Protein AF-A0A7X5QHV7-F1 (afdb_monomer_lite)

pLDDT: mean 83.48, std 18.08, range [38.22, 98.5]

Organism: NCBI:txid471575

Sequence (117 aa):
TVEGQQEHKTTGNYLAQIDGDNALQVKGDVAQKIQGVFSVDANGDLTVQSGSKISLRVGGNFIVIHAGGVDIKGPAINLNSGGSPGDLLQPANPAILQAAASAGSLFVAHCPMKDDQ

Radius of gyration: 19.64 Å; chains: 1; bounding box: 48×40×46 Å

Foldseek 3Di:
DPPDDDDDDDPDDDDDDDPDDDDDDDPDDDDDDDPDDDADDDPDDDDDDDPAKDWDDDPQWIWIQGPVGIDGDDPDDDDPHDDDDDDGDDDPDVVVVVVCVVVVHPSPVDDPPDPDD

Structure (mmCIF, N/CA/C/O backbone):
data_AF-A0A7X5QHV7-F1
#
_entry.id   AF-A0A7X5QHV7-F1
#
loop_
_atom_site.group_PDB
_atom_site.id
_atom_site.type_symbol
_atom_site.label_atom_id
_atom_site.label_alt_id
_atom_site.label_comp_id
_atom_site.label_asym_id
_atom_site.label_entity_id
_atom_site.label_seq_id
_atom_site.pdbx_PDB_ins_code
_atom_site.Cartn_x
_atom_site.Cartn_y
_atom_site.Cartn_z
_atom_site.occupancy
_atom_site.B_iso_or_equiv
_atom_site.auth_seq_id
_atom_site.auth_comp_id
_atom_site.auth_asym_id
_atom_site.auth_atom_id
_atom_site.pdbx_PDB_model_num
ATOM 1 N N . THR A 1 1 ? -19.275 1.251 22.299 1.00 80.94 1 THR A N 1
ATOM 2 C CA . THR A 1 1 ? -19.393 2.043 21.061 1.00 80.94 1 THR A CA 1
ATOM 3 C C . THR A 1 1 ? -18.906 3.441 21.337 1.00 80.94 1 THR A C 1
ATOM 5 O O . THR A 1 1 ? -19.272 3.984 22.370 1.00 80.94 1 THR A O 1
ATOM 8 N N . VAL A 1 2 ? -18.061 3.994 20.470 1.00 88.19 2 VAL A N 1
ATOM 9 C CA . VAL A 1 2 ? -17.763 5.431 20.466 1.00 88.19 2 VAL A CA 1
ATOM 10 C C . VAL A 1 2 ? -18.633 6.034 19.369 1.00 88.19 2 VAL A C 1
ATOM 12 O O . VAL A 1 2 ? -18.501 5.648 18.214 1.00 88.19 2 VAL A O 1
ATOM 15 N N . GLU A 1 3 ? -19.573 6.900 19.732 1.00 94.81 3 GLU A N 1
ATOM 16 C CA . GLU A 1 3 ? -20.540 7.485 18.785 1.00 94.81 3 GLU A CA 1
ATOM 17 C C . GLU A 1 3 ? -20.016 8.760 18.102 1.00 94.81 3 GLU A C 1
ATOM 19 O O . GLU A 1 3 ? -20.618 9.252 17.153 1.00 94.81 3 GLU A O 1
ATOM 24 N N . GLY A 1 4 ? -18.888 9.289 18.582 1.00 94.12 4 GLY A N 1
ATOM 25 C CA . GLY A 1 4 ? -18.240 10.493 18.070 1.00 94.12 4 GLY A CA 1
ATOM 26 C C . GLY A 1 4 ? -16.798 10.253 17.627 1.00 94.12 4 GLY A C 1
ATOM 27 O O . GLY A 1 4 ? -16.409 9.151 17.244 1.00 94.12 4 GLY A O 1
ATOM 28 N N . GLN A 1 5 ? -15.989 11.307 17.686 1.00 95.62 5 GLN A N 1
ATOM 29 C CA . GLN A 1 5 ? -14.587 11.261 17.288 1.00 95.62 5 GLN A CA 1
ATOM 30 C C . GLN A 1 5 ? -13.719 10.609 18.371 1.00 95.62 5 GLN A C 1
ATOM 32 O O . GLN A 1 5 ? -13.816 10.950 19.550 1.00 95.62 5 GLN A O 1
ATOM 37 N N . GLN A 1 6 ? -12.828 9.709 17.956 1.00 96.25 6 GLN A N 1
ATOM 38 C CA . GLN A 1 6 ? -11.772 9.166 18.803 1.00 96.25 6 GLN A CA 1
ATOM 39 C C . GLN A 1 6 ? -10.419 9.674 18.312 1.00 96.25 6 GLN A C 1
ATOM 41 O O . GLN A 1 6 ? -10.024 9.415 17.177 1.00 96.25 6 GLN A O 1
ATOM 46 N N . GLU A 1 7 ? -9.689 10.347 19.194 1.00 96.12 7 GLU A N 1
ATOM 47 C CA . GLU A 1 7 ? -8.286 10.687 18.981 1.00 96.12 7 GLU A CA 1
ATOM 48 C C . GLU A 1 7 ? -7.415 9.841 19.907 1.00 96.12 7 GLU A C 1
ATOM 50 O O . GLU A 1 7 ? -7.736 9.640 21.080 1.00 96.12 7 GLU A O 1
ATOM 55 N N . HIS A 1 8 ? -6.305 9.326 19.382 1.00 95.75 8 HIS A N 1
ATOM 56 C CA . HIS A 1 8 ? -5.350 8.542 20.154 1.00 95.75 8 HIS A CA 1
ATOM 57 C C . HIS A 1 8 ? -3.931 9.033 19.882 1.00 95.75 8 HIS A C 1
ATOM 59 O O . HIS A 1 8 ? -3.529 9.190 18.729 1.00 95.75 8 HIS A O 1
ATOM 65 N N . LYS A 1 9 ?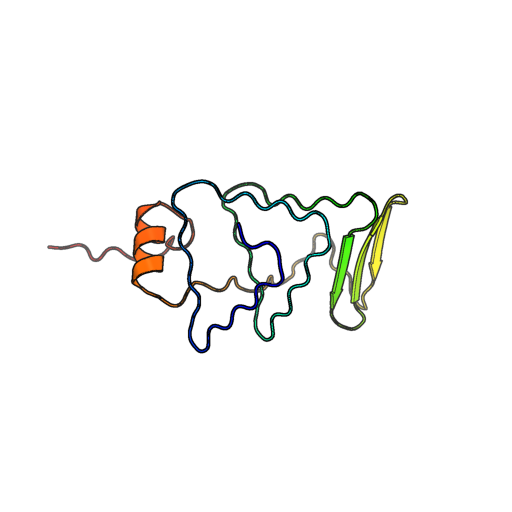 -3.162 9.259 20.950 1.00 94.94 9 LYS A N 1
ATOM 66 C CA . LYS A 1 9 ? -1.763 9.680 20.877 1.00 94.94 9 LYS A CA 1
ATOM 67 C C . LYS A 1 9 ? -0.911 8.778 21.756 1.00 94.94 9 LYS A C 1
ATOM 69 O O . LYS A 1 9 ? -1.105 8.723 22.966 1.00 94.94 9 LYS A O 1
ATOM 74 N N . THR A 1 10 ? 0.094 8.164 21.150 1.00 95.25 10 THR A N 1
ATOM 75 C CA . THR A 1 10 ? 1.169 7.464 21.854 1.00 95.25 10 THR A CA 1
ATOM 76 C C . THR A 1 10 ? 2.435 8.309 21.737 1.00 95.25 10 THR A C 1
ATOM 78 O O . THR A 1 10 ? 2.827 8.686 20.637 1.00 95.25 10 THR A O 1
ATOM 81 N N . THR A 1 11 ? 3.050 8.677 22.862 1.00 94.38 11 THR A N 1
ATOM 82 C CA . THR A 1 11 ? 4.315 9.441 22.873 1.00 94.38 11 THR A CA 1
ATOM 83 C C . THR A 1 11 ? 5.547 8.543 22.818 1.00 94.38 11 THR A C 1
ATOM 85 O O . THR A 1 11 ? 6.603 8.993 22.386 1.00 94.38 11 THR A O 1
ATOM 88 N N . GLY A 1 12 ? 5.410 7.294 23.267 1.00 90.06 12 GLY A N 1
ATOM 89 C CA . GLY A 1 12 ? 6.426 6.254 23.152 1.00 90.06 12 GLY A CA 1
ATOM 90 C C . GLY A 1 12 ? 6.152 5.302 21.989 1.00 90.06 12 GLY A C 1
ATOM 91 O O . GLY A 1 12 ? 5.456 5.635 21.031 1.00 90.06 12 GLY A O 1
ATOM 92 N N . ASN A 1 13 ? 6.684 4.089 22.102 1.00 86.88 13 ASN A N 1
ATOM 93 C CA . ASN A 1 13 ? 6.512 3.058 21.087 1.00 86.88 13 ASN A CA 1
ATOM 94 C C . ASN A 1 13 ? 5.106 2.445 21.156 1.00 86.88 13 ASN A C 1
ATOM 96 O O . ASN A 1 13 ? 4.600 2.167 22.243 1.00 86.88 13 ASN A O 1
ATOM 10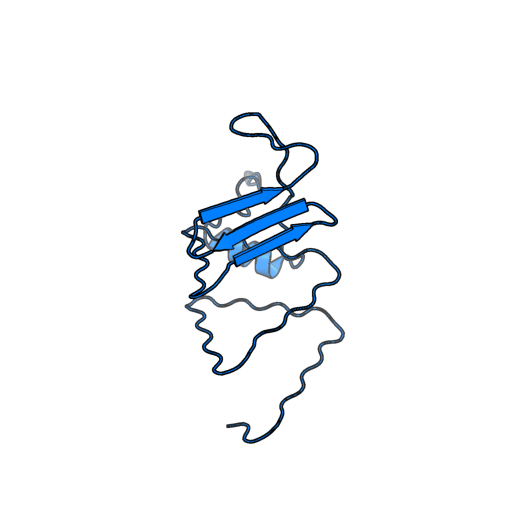0 N N . TYR A 1 14 ? 4.515 2.172 19.994 1.00 87.94 14 TYR A N 1
ATOM 101 C CA . TYR A 1 14 ? 3.313 1.350 19.864 1.00 87.94 14 TYR A CA 1
ATOM 102 C C . TYR A 1 14 ? 3.702 0.019 19.219 1.00 87.94 14 TYR A C 1
ATOM 104 O O . TYR A 1 14 ? 4.175 0.002 18.084 1.00 87.94 14 TYR A O 1
ATOM 112 N N . LEU A 1 15 ? 3.543 -1.084 19.954 1.00 85.19 15 LEU A N 1
ATOM 113 C CA . LEU A 1 15 ? 3.775 -2.437 19.453 1.00 85.19 15 LEU A CA 1
ATOM 114 C C . LEU A 1 15 ? 2.518 -3.269 19.704 1.00 85.19 15 LEU A C 1
ATOM 116 O O . LEU A 1 15 ? 1.982 -3.251 20.811 1.00 85.19 15 LEU A O 1
ATOM 120 N N . ALA A 1 16 ? 2.067 -3.991 18.682 1.00 87.00 16 ALA A N 1
ATOM 121 C CA . ALA A 1 16 ? 0.906 -4.864 18.754 1.00 87.00 16 ALA A CA 1
ATOM 122 C C . ALA A 1 16 ? 1.293 -6.265 18.270 1.00 87.00 16 ALA A C 1
ATOM 124 O O . ALA A 1 16 ? 1.848 -6.409 17.183 1.00 87.00 16 ALA A O 1
ATOM 125 N N . GLN A 1 17 ? 0.988 -7.277 19.082 1.00 86.81 17 GLN A N 1
ATOM 126 C CA . GLN A 1 17 ? 1.061 -8.689 18.717 1.00 86.81 17 GLN A CA 1
ATOM 127 C C . GLN A 1 17 ? -0.359 -9.249 18.733 1.00 86.81 17 GLN A C 1
ATOM 129 O O . GLN A 1 17 ? -1.119 -8.991 19.667 1.00 86.81 17 GLN A O 1
ATOM 134 N N . ILE A 1 18 ? -0.718 -9.972 17.678 1.00 88.75 18 ILE A N 1
ATOM 135 C CA . ILE A 1 18 ? -2.036 -10.569 17.498 1.00 88.75 18 ILE A CA 1
ATOM 136 C C . ILE A 1 18 ? -1.773 -12.023 17.117 1.00 88.75 18 ILE A C 1
ATOM 138 O O . ILE A 1 18 ? -1.252 -12.279 16.039 1.00 88.75 18 ILE A O 1
ATOM 142 N N . ASP A 1 19 ? -2.081 -12.955 18.019 1.00 89.81 19 ASP A N 1
ATOM 143 C CA . ASP A 1 19 ? -1.817 -14.386 17.794 1.00 89.81 19 ASP A CA 1
ATOM 144 C C . ASP A 1 19 ? -2.850 -15.038 16.851 1.00 89.81 19 ASP A C 1
ATOM 146 O O . ASP A 1 19 ? -2.640 -16.145 16.365 1.00 89.81 19 ASP A O 1
ATOM 150 N N . GLY A 1 20 ? -3.974 -14.355 16.609 1.00 94.19 20 GLY A N 1
ATOM 151 C CA . GLY A 1 20 ? -5.009 -14.751 15.653 1.00 94.19 20 GLY A CA 1
ATOM 152 C C . GLY A 1 20 ? -5.110 -13.791 14.466 1.00 94.19 20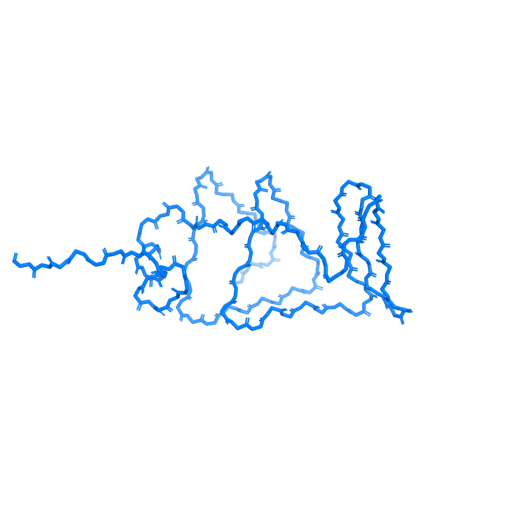 GLY A C 1
ATOM 153 O O . GLY A 1 20 ? -4.137 -13.156 14.067 1.00 94.19 20 GLY A O 1
ATOM 154 N N . ASP A 1 21 ? -6.320 -13.648 13.927 1.00 96.31 21 ASP A N 1
ATOM 155 C CA . ASP A 1 21 ? -6.566 -12.823 12.744 1.00 96.31 21 ASP A CA 1
ATOM 156 C C . ASP A 1 21 ? -6.779 -11.340 13.084 1.00 96.31 21 ASP A C 1
ATOM 158 O O . ASP A 1 21 ? -7.386 -10.983 14.098 1.00 96.31 21 ASP A O 1
ATOM 162 N N . ASN A 1 22 ? -6.352 -10.463 12.174 1.00 96.19 22 ASN A N 1
ATOM 163 C CA . ASN A 1 22 ? -6.671 -9.038 12.202 1.00 96.19 22 ASN A CA 1
ATOM 164 C C . ASN A 1 22 ? -7.456 -8.649 10.943 1.00 96.19 22 ASN A C 1
ATOM 166 O O . ASN A 1 22 ? -6.920 -8.691 9.836 1.00 96.19 22 ASN A O 1
ATOM 170 N N . ALA A 1 23 ? -8.711 -8.235 11.113 1.00 96.62 23 ALA A N 1
ATOM 171 C CA . ALA A 1 23 ? -9.565 -7.759 10.030 1.00 96.62 23 ALA A CA 1
ATOM 172 C C . ALA A 1 23 ? -9.963 -6.298 10.269 1.00 96.62 23 ALA A C 1
ATOM 174 O O . ALA A 1 23 ? -10.518 -5.957 11.314 1.00 96.62 23 ALA A O 1
ATOM 175 N N . LEU A 1 24 ? -9.721 -5.437 9.276 1.00 96.25 24 LEU A N 1
ATOM 176 C CA . LEU A 1 24 ? -10.065 -4.017 9.326 1.00 96.25 24 LEU A CA 1
ATOM 177 C C . LEU A 1 24 ? -11.011 -3.657 8.179 1.00 96.25 24 LEU A C 1
ATOM 179 O O . LEU A 1 24 ? -10.655 -3.767 7.009 1.00 96.25 24 LEU A O 1
ATOM 183 N N . GLN A 1 25 ? -12.200 -3.163 8.524 1.00 96.50 25 GLN A N 1
ATOM 184 C CA . GLN A 1 25 ? -13.136 -2.571 7.574 1.00 96.50 25 GLN A CA 1
ATOM 185 C C . GLN A 1 25 ? -13.357 -1.099 7.917 1.00 96.50 25 GLN A C 1
ATOM 187 O O . GLN A 1 25 ? -13.810 -0.766 9.011 1.00 96.50 25 GLN A O 1
ATOM 192 N N . VAL A 1 26 ? -13.082 -0.219 6.957 1.00 97.62 26 VAL A N 1
ATOM 193 C CA . VAL A 1 26 ? -13.308 1.225 7.078 1.00 97.62 26 VAL A CA 1
ATOM 194 C C . VAL A 1 26 ? -14.254 1.651 5.960 1.00 97.62 26 VAL A C 1
ATOM 196 O O . VAL A 1 26 ? -14.030 1.325 4.800 1.00 97.62 26 VAL A O 1
ATOM 199 N N . LYS A 1 27 ? -15.351 2.334 6.312 1.00 97.44 27 LYS A N 1
ATOM 200 C CA . LYS A 1 27 ? -16.345 2.816 5.332 1.00 97.44 27 LYS A CA 1
ATOM 201 C C . LYS A 1 27 ? -15.909 4.096 4.611 1.00 97.44 27 LYS A C 1
ATOM 203 O O . LYS A 1 27 ? -16.432 4.386 3.543 1.00 97.44 27 LYS A O 1
ATOM 208 N N . GLY A 1 28 ? -15.022 4.868 5.236 1.00 97.00 28 GLY A N 1
ATOM 209 C CA . GLY A 1 28 ? -14.391 6.051 4.656 1.00 97.00 28 GLY A CA 1
ATOM 210 C C . GLY A 1 28 ? -12.942 5.775 4.265 1.00 97.00 28 GLY A C 1
ATOM 211 O O . GLY A 1 28 ? -12.583 4.646 3.935 1.00 97.00 28 GLY A O 1
ATOM 212 N N . ASP A 1 29 ? -12.107 6.803 4.361 1.00 97.62 29 ASP A N 1
ATOM 213 C CA . ASP A 1 29 ? -10.709 6.732 3.943 1.00 97.62 29 ASP A CA 1
ATOM 214 C C . ASP A 1 29 ? -9.765 6.302 5.073 1.00 97.62 29 ASP A C 1
ATOM 216 O O . ASP A 1 29 ? -9.991 6.579 6.254 1.00 97.62 29 ASP A O 1
ATOM 220 N N . VAL A 1 30 ? -8.649 5.681 4.689 1.00 97.69 30 VAL A N 1
ATOM 221 C CA . VAL A 1 30 ? -7.494 5.438 5.560 1.00 97.69 30 VAL A CA 1
ATOM 222 C C . VAL A 1 30 ? -6.311 6.236 5.024 1.00 97.69 30 VAL A C 1
ATOM 224 O O . VAL A 1 30 ? -5.909 6.067 3.876 1.00 97.69 30 VAL A O 1
ATOM 227 N N . ALA A 1 31 ? -5.728 7.088 5.868 1.00 97.00 31 ALA A N 1
ATOM 228 C CA . ALA A 1 31 ? -4.513 7.831 5.558 1.00 97.00 31 ALA A CA 1
ATOM 229 C C . ALA A 1 31 ? -3.438 7.533 6.608 1.00 97.00 31 ALA A C 1
ATOM 231 O O . ALA A 1 31 ? -3.647 7.748 7.801 1.00 97.00 31 ALA A O 1
ATOM 232 N N . GLN A 1 32 ? -2.272 7.058 6.164 1.00 96.38 32 GLN A N 1
ATOM 233 C CA . GLN A 1 32 ? -1.133 6.758 7.031 1.00 96.38 32 GLN A CA 1
ATOM 234 C C . GLN A 1 32 ? 0.066 7.613 6.622 1.00 96.38 32 GLN A C 1
ATOM 236 O O . GLN A 1 32 ? 0.497 7.592 5.471 1.00 96.38 32 GLN A O 1
ATOM 241 N N . LYS A 1 33 ? 0.619 8.369 7.575 1.00 94.88 33 LYS A N 1
ATOM 242 C CA . LYS A 1 33 ? 1.847 9.149 7.389 1.00 94.88 33 LYS A CA 1
ATOM 243 C C . LYS A 1 33 ? 2.946 8.566 8.266 1.00 94.88 33 LYS A C 1
ATOM 245 O O . LYS A 1 33 ? 2.867 8.642 9.488 1.00 94.88 33 LYS A O 1
ATOM 250 N N . ILE A 1 34 ? 3.983 8.033 7.631 1.00 94.38 34 ILE A N 1
ATOM 251 C CA . ILE A 1 34 ? 5.149 7.450 8.292 1.00 94.38 34 ILE A CA 1
ATOM 252 C C . ILE A 1 34 ? 6.355 8.332 7.965 1.00 94.38 34 ILE A C 1
ATOM 254 O O . ILE A 1 34 ? 6.631 8.594 6.799 1.00 94.38 34 ILE A O 1
ATOM 258 N N . GLN A 1 35 ? 7.036 8.844 8.995 1.00 92.00 35 GLN A N 1
ATOM 259 C CA . GLN A 1 35 ? 8.256 9.649 8.813 1.00 92.00 35 GLN A CA 1
ATOM 260 C C . GLN A 1 35 ? 9.501 8.779 8.598 1.00 92.00 35 GLN A C 1
ATOM 262 O O . GLN A 1 35 ? 10.440 9.213 7.939 1.00 92.00 35 GLN A O 1
ATOM 267 N N . GLY A 1 36 ? 9.511 7.581 9.188 1.00 88.62 36 GLY A N 1
ATOM 268 C CA . GLY A 1 36 ? 10.559 6.582 9.003 1.00 88.62 36 GLY A CA 1
ATOM 269 C C . GLY A 1 36 ? 10.244 5.629 7.851 1.00 88.62 36 GLY A C 1
ATOM 270 O O . GLY A 1 36 ? 9.690 6.022 6.828 1.00 88.62 36 GLY A O 1
ATOM 271 N N . VAL A 1 37 ? 10.574 4.356 8.042 1.00 88.31 37 VAL A N 1
ATOM 272 C CA . VAL A 1 37 ? 10.345 3.294 7.055 1.00 88.31 37 VAL A CA 1
ATOM 273 C C . VAL A 1 37 ? 8.978 2.644 7.276 1.00 88.31 37 VAL A C 1
ATOM 275 O O . VAL A 1 37 ? 8.553 2.445 8.413 1.00 88.31 37 VAL A O 1
ATOM 278 N N . PHE A 1 38 ? 8.308 2.292 6.179 1.00 91.44 38 PHE A N 1
ATOM 279 C CA . PHE A 1 38 ? 7.136 1.421 6.176 1.00 91.44 38 PHE A CA 1
ATOM 280 C C . PHE A 1 38 ? 7.539 0.059 5.596 1.00 91.44 38 PHE A C 1
ATOM 282 O O . PHE A 1 38 ? 7.904 -0.019 4.424 1.00 91.44 38 PHE A O 1
ATOM 289 N N . SER A 1 39 ? 7.499 -0.991 6.418 1.00 90.31 39 SER A N 1
ATOM 290 C CA . SER A 1 39 ? 7.830 -2.367 6.026 1.00 90.31 39 SER A CA 1
ATOM 291 C C . SER A 1 39 ? 6.626 -3.268 6.283 1.00 90.31 39 SER A C 1
ATOM 293 O O . SER A 1 39 ? 5.989 -3.164 7.330 1.00 90.31 39 SER A O 1
ATOM 295 N N . VAL A 1 40 ? 6.326 -4.146 5.328 1.00 91.69 40 VAL A N 1
ATOM 296 C CA . VAL A 1 40 ? 5.293 -5.180 5.436 1.00 91.69 40 VAL A CA 1
ATOM 297 C C . VAL A 1 40 ? 5.957 -6.495 5.072 1.00 91.69 40 VAL A C 1
ATOM 299 O O . VAL A 1 40 ? 6.542 -6.602 3.997 1.00 91.69 40 VAL A O 1
ATOM 302 N N . ASP A 1 41 ? 5.871 -7.462 5.973 1.00 90.62 41 ASP A N 1
ATOM 303 C CA . ASP A 1 41 ? 6.369 -8.815 5.767 1.00 90.62 41 ASP A CA 1
ATOM 304 C C . ASP A 1 41 ? 5.210 -9.784 5.994 1.00 90.62 41 ASP A C 1
ATOM 306 O O . ASP A 1 41 ? 4.518 -9.725 7.015 1.00 90.62 41 ASP A O 1
ATOM 310 N N . ALA A 1 42 ? 4.966 -10.625 4.999 1.00 91.62 42 ALA A N 1
ATOM 311 C CA . ALA A 1 42 ? 3.923 -11.627 5.000 1.00 91.62 42 ALA A CA 1
ATOM 312 C C . ALA A 1 42 ? 4.558 -12.953 4.588 1.00 91.62 42 ALA A C 1
ATOM 314 O O . ALA A 1 42 ? 5.169 -13.052 3.529 1.00 91.62 42 ALA A O 1
ATOM 315 N N . ASN A 1 43 ? 4.382 -13.984 5.417 1.00 92.12 43 ASN A N 1
ATOM 316 C CA . ASN A 1 43 ? 4.869 -15.326 5.091 1.00 92.12 43 ASN A CA 1
ATOM 317 C C . ASN A 1 43 ? 4.084 -15.965 3.927 1.00 92.12 43 ASN A C 1
ATOM 319 O O . ASN A 1 43 ? 4.602 -16.825 3.224 1.00 92.12 43 ASN A O 1
ATOM 323 N N . GLY A 1 44 ? 2.817 -15.571 3.763 1.00 92.88 44 GLY A N 1
ATOM 324 C CA . GLY A 1 44 ? 1.980 -15.936 2.621 1.00 92.88 44 GLY A CA 1
ATOM 325 C C . GLY A 1 44 ? 1.910 -14.815 1.585 1.00 92.88 44 GLY A C 1
ATOM 326 O O . GLY A 1 44 ? 2.832 -14.019 1.434 1.00 92.88 44 GLY A O 1
ATOM 327 N N . ASP A 1 45 ? 0.779 -14.721 0.892 1.00 96.25 45 ASP A N 1
ATOM 328 C CA . ASP A 1 45 ? 0.590 -13.721 -0.157 1.00 96.25 45 ASP A CA 1
ATOM 329 C C . ASP A 1 45 ? 0.340 -12.312 0.401 1.00 96.25 45 ASP A C 1
ATOM 331 O O . ASP A 1 45 ? -0.453 -12.111 1.324 1.00 96.25 45 ASP A O 1
ATOM 335 N N . LEU A 1 46 ? 0.931 -11.306 -0.250 1.00 95.56 46 LEU A N 1
ATOM 336 C CA . LEU A 1 46 ? 0.546 -9.904 -0.097 1.00 95.56 46 LEU A CA 1
ATOM 337 C C . LEU A 1 46 ? -0.306 -9.475 -1.297 1.00 95.56 46 LEU A C 1
ATOM 339 O O . LEU A 1 46 ? 0.215 -9.179 -2.371 1.00 95.56 46 LEU A O 1
ATOM 343 N N . THR A 1 47 ? -1.624 -9.405 -1.109 1.00 96.88 47 THR A N 1
ATOM 344 C CA . THR A 1 47 ? -2.560 -8.950 -2.149 1.00 96.88 47 THR A CA 1
ATOM 345 C C . THR A 1 47 ? -3.021 -7.520 -1.880 1.00 96.88 47 THR A C 1
ATOM 347 O O . THR A 1 47 ? -3.616 -7.235 -0.844 1.00 96.88 47 THR A O 1
ATOM 350 N N . VAL A 1 48 ? -2.795 -6.621 -2.843 1.00 97.12 48 VAL A N 1
ATOM 351 C CA . VAL 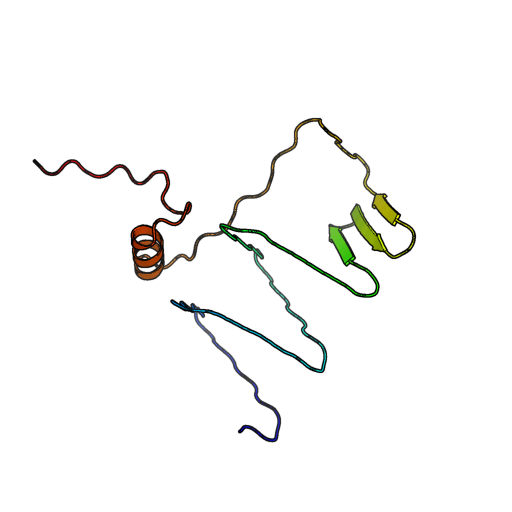A 1 48 ? -3.299 -5.238 -2.818 1.00 97.12 48 VAL A CA 1
ATOM 352 C C . VAL A 1 48 ? -4.237 -5.040 -4.000 1.00 97.12 48 VAL A C 1
ATOM 354 O O . VAL A 1 48 ? -3.813 -5.087 -5.152 1.00 97.12 48 VAL A O 1
ATOM 357 N N . GLN A 1 49 ? -5.515 -4.797 -3.715 1.00 96.62 49 GLN A N 1
ATOM 358 C CA . GLN A 1 49 ? -6.542 -4.602 -4.732 1.00 96.62 49 GLN A CA 1
ATOM 359 C C . GLN A 1 49 ? -7.123 -3.192 -4.651 1.00 96.62 49 GLN A C 1
ATOM 361 O O . GLN A 1 49 ? -7.449 -2.691 -3.578 1.00 96.62 49 GLN A O 1
ATOM 366 N N . SER A 1 50 ? -7.306 -2.573 -5.814 1.00 97.31 50 SER A N 1
ATOM 367 C CA . SER A 1 50 ? -8.030 -1.315 -5.970 1.00 97.31 50 SER A CA 1
ATOM 368 C C . SER A 1 50 ? -9.047 -1.465 -7.091 1.00 97.31 50 SER A C 1
ATOM 370 O O . SER A 1 50 ? -8.741 -2.044 -8.131 1.00 97.31 50 SER A O 1
ATOM 372 N N . GLY A 1 51 ? -10.250 -0.925 -6.894 1.00 96.94 51 GLY A N 1
ATOM 373 C CA . GLY A 1 51 ? -11.277 -0.890 -7.937 1.00 96.94 51 GLY A CA 1
ATOM 374 C C . GLY A 1 51 ? -11.005 0.144 -9.036 1.00 96.94 51 GLY A C 1
ATOM 375 O O . GLY A 1 51 ? -11.714 0.157 -10.036 1.00 96.94 51 GLY A O 1
ATOM 376 N N . SER A 1 52 ? -10.014 1.027 -8.858 1.00 97.56 52 SER A N 1
ATOM 377 C CA . SER A 1 52 ? -9.726 2.113 -9.802 1.00 97.56 52 SER A CA 1
ATOM 378 C C . SER A 1 52 ? -8.265 2.146 -10.247 1.00 97.56 52 SER A C 1
ATOM 380 O O . SER A 1 52 ? -7.973 2.037 -11.438 1.00 97.56 52 SER A O 1
ATOM 382 N N . LYS A 1 53 ? -7.344 2.334 -9.299 1.00 98.00 53 LYS A N 1
ATOM 383 C CA . LYS A 1 53 ? -5.924 2.563 -9.567 1.00 98.00 53 LYS A CA 1
ATOM 384 C C . LYS A 1 53 ? -5.058 2.219 -8.360 1.00 98.00 53 LYS A C 1
ATOM 386 O O . LYS A 1 53 ? -5.444 2.504 -7.226 1.00 98.00 53 LYS A O 1
ATOM 391 N N . ILE A 1 54 ? -3.863 1.694 -8.614 1.00 98.50 54 ILE A N 1
ATOM 392 C CA . ILE A 1 54 ? -2.762 1.588 -7.644 1.00 98.50 54 ILE A CA 1
ATOM 393 C C . ILE A 1 54 ? -1.631 2.484 -8.146 1.00 98.50 54 ILE A C 1
ATOM 395 O O . ILE A 1 54 ? -1.316 2.466 -9.331 1.00 98.50 54 ILE A O 1
ATOM 399 N N . SER A 1 55 ? -1.040 3.298 -7.272 1.00 98.00 55 SER A N 1
ATOM 400 C CA . SER A 1 55 ? 0.036 4.226 -7.632 1.00 98.00 55 SER A CA 1
ATOM 401 C C . SER A 1 55 ? 1.163 4.142 -6.614 1.00 98.00 55 SER A C 1
A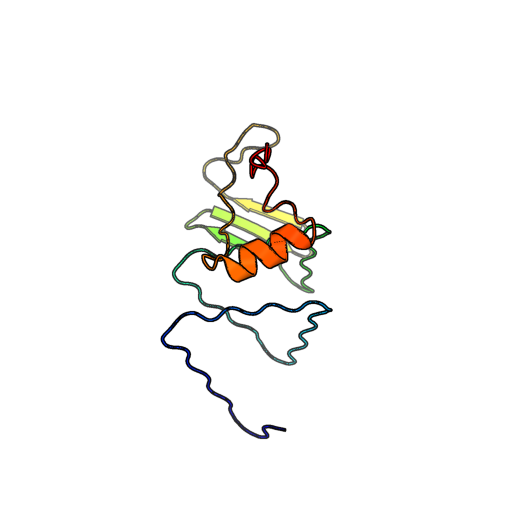TOM 403 O O . SER A 1 55 ? 0.950 4.413 -5.435 1.00 98.00 55 SER A O 1
ATOM 405 N N . LEU A 1 56 ? 2.369 3.845 -7.085 1.00 97.75 56 LEU A N 1
ATOM 406 C CA . LEU A 1 56 ? 3.601 3.810 -6.303 1.00 97.75 56 LEU A CA 1
ATOM 407 C C . LEU A 1 56 ? 4.531 4.895 -6.843 1.00 97.75 56 LEU A C 1
ATOM 409 O O . LEU A 1 56 ? 4.763 4.951 -8.049 1.00 97.75 56 LEU A O 1
ATOM 413 N N . ARG A 1 57 ? 5.045 5.782 -5.987 1.00 97.00 57 ARG A N 1
ATOM 414 C CA . ARG A 1 57 ? 5.843 6.938 -6.424 1.00 97.00 57 ARG A CA 1
ATOM 415 C C . ARG A 1 57 ? 7.043 7.176 -5.518 1.00 97.00 57 ARG A C 1
ATOM 417 O O . ARG A 1 57 ? 6.898 7.222 -4.303 1.00 97.00 57 ARG A O 1
ATOM 424 N N . VAL A 1 58 ? 8.199 7.434 -6.130 1.00 96.06 58 VAL A N 1
ATOM 425 C CA . VAL A 1 58 ? 9.440 7.834 -5.452 1.00 96.06 58 VAL A CA 1
ATOM 426 C C . VAL A 1 58 ? 10.063 8.994 -6.224 1.00 96.06 58 VAL A C 1
ATOM 428 O O . VAL A 1 58 ? 10.593 8.814 -7.321 1.00 96.06 58 VAL A O 1
ATOM 431 N N . GLY A 1 59 ? 9.972 10.209 -5.678 1.00 94.75 59 GLY A N 1
ATOM 432 C CA . GLY A 1 59 ? 10.409 11.422 -6.373 1.00 94.75 59 GLY A CA 1
ATOM 433 C C . GLY A 1 59 ? 9.717 11.588 -7.736 1.00 94.75 59 GLY A C 1
ATOM 434 O O . GLY A 1 59 ? 8.492 11.742 -7.810 1.00 94.75 59 GLY A O 1
ATOM 435 N N . GLY A 1 60 ? 10.512 11.574 -8.812 1.00 94.69 60 GLY A N 1
ATOM 436 C CA . GLY A 1 60 ? 10.044 11.624 -10.205 1.00 94.69 60 GLY A CA 1
ATOM 437 C C . GLY A 1 60 ? 9.701 10.265 -10.834 1.00 94.69 60 GLY A C 1
ATOM 438 O O . GLY A 1 60 ? 9.202 10.242 -11.958 1.00 94.69 60 GLY A O 1
ATOM 439 N N . ASN A 1 61 ? 9.953 9.158 -10.130 1.00 97.94 61 ASN A N 1
ATOM 440 C CA . ASN A 1 61 ? 9.708 7.793 -10.602 1.00 97.94 61 ASN A CA 1
ATOM 441 C C . ASN A 1 61 ? 8.337 7.298 -10.144 1.00 97.94 61 ASN A C 1
ATOM 443 O O . ASN A 1 61 ? 7.914 7.620 -9.027 1.00 97.94 61 ASN A O 1
ATOM 447 N N . PHE A 1 62 ? 7.664 6.490 -10.962 1.00 98.06 62 PHE A N 1
ATOM 448 C CA . PHE A 1 62 ? 6.398 5.880 -10.566 1.00 98.06 62 PHE A CA 1
ATOM 449 C C . PHE A 1 62 ? 6.075 4.573 -11.291 1.00 98.06 62 PHE A C 1
ATOM 451 O O . PHE A 1 62 ? 6.560 4.309 -12.392 1.00 98.06 62 PHE A O 1
ATOM 458 N N . ILE A 1 63 ? 5.177 3.815 -10.664 1.00 98.19 63 ILE A N 1
ATOM 459 C CA . ILE A 1 63 ? 4.422 2.713 -11.256 1.00 98.19 63 ILE A CA 1
ATOM 460 C C . ILE A 1 63 ? 2.942 2.991 -11.002 1.00 98.19 63 ILE A C 1
ATOM 462 O O . ILE A 1 63 ? 2.555 3.284 -9.866 1.00 98.19 63 ILE A O 1
ATOM 466 N N . VAL A 1 64 ? 2.114 2.908 -12.038 1.00 98.38 64 VAL A N 1
ATOM 467 C CA . VAL A 1 64 ? 0.663 3.077 -11.927 1.00 98.38 64 VAL A CA 1
ATOM 468 C C . VAL A 1 64 ? -0.038 1.907 -12.601 1.00 98.38 64 VAL A C 1
ATOM 470 O O . VAL A 1 64 ? 0.175 1.656 -13.779 1.00 98.38 64 VAL A O 1
ATOM 473 N N . ILE A 1 65 ? -0.900 1.216 -11.861 1.00 98.50 65 ILE A N 1
ATOM 474 C CA . ILE A 1 65 ? -1.764 0.145 -12.370 1.00 98.50 65 ILE A CA 1
ATOM 475 C C . ILE A 1 65 ? -3.178 0.706 -12.468 1.00 98.50 65 ILE A C 1
ATOM 477 O O . ILE A 1 65 ? -3.693 1.238 -11.482 1.00 98.50 65 ILE A O 1
ATOM 481 N N . HIS A 1 66 ? -3.805 0.603 -13.635 1.00 97.81 66 HIS A N 1
ATOM 482 C CA . HIS A 1 66 ? -5.147 1.122 -13.904 1.00 97.81 66 HIS A CA 1
ATOM 483 C C . HIS A 1 66 ? -5.871 0.246 -14.937 1.00 97.81 66 HIS A C 1
ATOM 485 O O . HIS A 1 66 ? -5.290 -0.673 -15.507 1.00 97.81 66 HIS A O 1
ATOM 491 N N . ALA A 1 67 ? -7.140 0.549 -15.226 1.00 97.25 67 ALA A N 1
ATOM 492 C CA . ALA A 1 67 ? -7.974 -0.249 -16.137 1.00 97.25 67 ALA A CA 1
ATOM 493 C C . ALA A 1 67 ? -7.416 -0.411 -17.570 1.00 97.25 67 ALA A C 1
ATOM 495 O O . ALA A 1 67 ? -7.847 -1.302 -18.292 1.00 97.25 67 ALA A O 1
ATOM 496 N N . GLY A 1 68 ? -6.485 0.452 -17.990 1.00 97.56 68 GLY A N 1
ATOM 497 C CA . GLY A 1 68 ? -5.864 0.403 -19.317 1.00 97.56 68 GLY A CA 1
ATOM 498 C C . GLY A 1 68 ? -4.533 -0.352 -19.370 1.00 97.56 68 GLY A C 1
ATOM 499 O O . GLY A 1 68 ? -4.032 -0.576 -20.467 1.00 97.56 68 GLY A O 1
ATOM 500 N N . GLY A 1 69 ? -3.952 -0.727 -18.225 1.00 97.62 69 GLY A N 1
ATOM 501 C CA . GLY A 1 69 ? -2.646 -1.381 -18.164 1.00 97.62 69 GLY A CA 1
ATOM 502 C C . GLY A 1 69 ? -1.770 -0.899 -17.007 1.00 97.62 69 GLY A C 1
ATOM 503 O O . GLY A 1 69 ? -2.261 -0.543 -15.932 1.00 97.62 69 GLY A O 1
ATOM 504 N N . VAL A 1 70 ? -0.454 -0.937 -17.237 1.00 98.38 70 VAL A N 1
ATOM 505 C CA . VAL A 1 70 ? 0.577 -0.563 -16.263 1.00 98.38 70 VAL A CA 1
ATOM 506 C C . VAL A 1 70 ? 1.514 0.475 -16.877 1.00 98.38 70 VAL A C 1
ATOM 508 O O . VAL A 1 70 ? 2.221 0.179 -17.839 1.00 98.38 70 VAL A O 1
ATOM 511 N N . ASP A 1 71 ? 1.564 1.661 -16.275 1.00 98.00 71 ASP A N 1
ATOM 512 C CA . ASP A 1 71 ? 2.523 2.709 -16.617 1.00 98.00 71 ASP A CA 1
ATOM 513 C C . ASP A 1 71 ? 3.751 2.614 -15.705 1.00 98.00 71 ASP A C 1
ATOM 515 O O . ASP A 1 71 ? 3.622 2.604 -14.477 1.00 98.00 71 ASP A O 1
ATOM 519 N N . ILE A 1 72 ? 4.952 2.605 -16.287 1.00 97.94 72 ILE A N 1
ATOM 520 C CA . ILE A 1 72 ? 6.224 2.602 -15.549 1.00 97.94 72 ILE A CA 1
ATOM 521 C C . ILE A 1 72 ? 7.084 3.761 -16.054 1.00 97.94 72 ILE A C 1
ATOM 523 O O . ILE A 1 72 ? 7.352 3.865 -17.252 1.00 97.94 72 ILE A O 1
ATOM 527 N N . LYS A 1 73 ? 7.544 4.630 -15.145 1.00 97.19 73 LYS A N 1
ATOM 528 C CA . LYS A 1 73 ? 8.406 5.772 -15.482 1.00 97.19 73 LYS A CA 1
ATOM 529 C C . LYS A 1 73 ? 9.579 5.909 -14.517 1.00 97.19 73 LYS A C 1
ATOM 531 O O . LYS A 1 73 ? 9.389 6.002 -13.306 1.00 97.19 73 LYS A O 1
ATOM 536 N N . GLY A 1 74 ? 10.776 6.044 -15.080 1.00 96.19 74 GLY A N 1
ATOM 537 C CA . GLY A 1 74 ? 12.011 6.405 -14.385 1.00 96.19 74 GLY A CA 1
ATOM 538 C C . GLY A 1 74 ? 13.159 6.610 -15.383 1.00 96.19 74 GLY A C 1
ATOM 539 O O . GLY A 1 74 ? 13.009 6.243 -16.548 1.00 96.19 74 GLY A O 1
ATOM 540 N N . PRO A 1 75 ? 14.294 7.203 -14.968 1.00 94.19 75 PRO A N 1
ATOM 541 C CA . PRO A 1 75 ? 15.459 7.395 -15.834 1.00 94.19 75 PRO A CA 1
ATOM 542 C C . PRO A 1 75 ? 16.121 6.066 -16.231 1.00 94.19 75 PRO A C 1
ATOM 544 O O . PRO A 1 75 ? 16.727 5.983 -17.293 1.00 94.19 75 PRO A O 1
ATOM 547 N N . ALA A 1 76 ? 15.981 5.030 -15.402 1.00 92.06 76 ALA A N 1
ATOM 548 C CA . ALA A 1 76 ? 16.378 3.662 -15.702 1.00 92.06 76 ALA A CA 1
ATOM 549 C C . ALA A 1 76 ? 15.269 2.704 -15.252 1.00 92.06 76 ALA A C 1
ATOM 551 O O . ALA A 1 76 ? 14.721 2.857 -14.158 1.00 92.06 76 ALA A O 1
ATOM 552 N N . ILE A 1 77 ? 14.949 1.722 -16.095 1.00 93.12 77 ILE A N 1
ATOM 553 C CA . ILE A 1 77 ? 14.008 0.640 -15.796 1.00 93.12 77 ILE A CA 1
ATOM 554 C C . ILE A 1 77 ? 14.762 -0.669 -16.025 1.00 93.12 77 ILE A C 1
ATOM 556 O O . ILE A 1 77 ? 15.022 -1.053 -17.163 1.00 93.12 77 ILE A O 1
ATOM 560 N N . ASN A 1 78 ? 15.145 -1.333 -14.936 1.00 90.25 78 ASN A N 1
ATOM 561 C CA . ASN A 1 78 ? 15.833 -2.616 -14.992 1.00 90.25 78 ASN A CA 1
ATOM 562 C C . ASN A 1 78 ? 14.795 -3.743 -14.998 1.00 90.25 78 ASN A C 1
ATOM 564 O O . ASN A 1 78 ? 14.089 -3.938 -14.011 1.00 90.25 78 ASN A O 1
ATOM 568 N N . LEU A 1 79 ? 14.692 -4.472 -16.109 1.00 91.31 79 LEU A N 1
ATOM 569 C CA . LEU A 1 79 ? 13.787 -5.614 -16.265 1.00 91.31 79 LEU A CA 1
ATOM 570 C C . LEU A 1 79 ? 14.618 -6.882 -16.417 1.00 91.31 79 LEU A C 1
ATOM 572 O O . LEU A 1 79 ? 15.4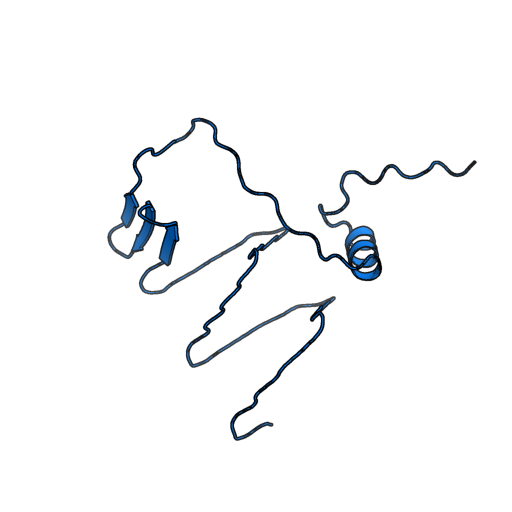72 -6.948 -17.297 1.00 91.31 79 LEU A O 1
ATOM 576 N N . ASN A 1 80 ? 14.377 -7.877 -15.559 1.00 85.50 80 ASN A N 1
ATOM 577 C CA . ASN A 1 80 ? 15.129 -9.140 -15.524 1.00 85.50 80 ASN A CA 1
ATOM 578 C C . ASN A 1 80 ? 16.657 -8.963 -15.384 1.00 85.50 80 ASN A C 1
ATOM 580 O O . ASN A 1 80 ? 17.425 -9.844 -15.759 1.00 85.50 80 ASN A O 1
ATOM 584 N N . SER A 1 81 ? 17.106 -7.821 -14.856 1.00 76.81 81 SER A N 1
ATOM 585 C CA . SER A 1 81 ? 18.518 -7.459 -14.746 1.00 76.81 81 SER A CA 1
ATOM 586 C C . SER A 1 81 ? 18.781 -6.806 -13.393 1.00 76.81 81 SER A C 1
ATOM 588 O O . SER A 1 81 ? 18.589 -5.605 -13.250 1.00 76.81 81 SER A O 1
ATOM 590 N N . GLY A 1 82 ? 19.243 -7.586 -12.413 1.00 77.00 82 GLY A N 1
ATOM 591 C CA . GLY A 1 82 ? 19.752 -7.089 -11.129 1.00 77.00 82 GLY A CA 1
ATOM 592 C C . GLY A 1 82 ? 18.846 -6.111 -10.358 1.00 77.00 82 GLY A C 1
ATOM 593 O O . GLY A 1 82 ? 17.647 -5.993 -10.598 1.00 77.00 82 GLY A O 1
ATOM 594 N N . GLY A 1 83 ? 19.454 -5.420 -9.392 1.00 81.06 83 GLY A N 1
ATOM 595 C CA . GLY A 1 83 ? 18.796 -4.533 -8.429 1.00 81.06 83 GLY A CA 1
ATOM 596 C C . GLY A 1 83 ? 19.188 -4.885 -6.992 1.00 81.06 83 GLY A C 1
ATOM 597 O O . GLY A 1 83 ? 19.675 -5.981 -6.735 1.00 81.06 83 GLY A O 1
ATOM 598 N N . SER A 1 84 ? 18.989 -3.950 -6.061 1.00 84.06 84 SER A N 1
ATOM 599 C CA . SER A 1 84 ? 19.115 -4.204 -4.623 1.00 84.06 84 SER A CA 1
ATOM 600 C C . SER A 1 84 ? 17.786 -3.842 -3.966 1.00 84.06 84 SER A C 1
ATOM 602 O O . SER A 1 84 ? 17.434 -2.658 -3.980 1.00 84.06 84 SER A O 1
ATOM 604 N N . PRO A 1 85 ? 17.016 -4.811 -3.441 1.00 82.75 85 PRO A N 1
ATOM 605 C CA . PRO A 1 85 ? 15.857 -4.487 -2.620 1.00 82.75 85 PRO A CA 1
ATOM 606 C C . PRO A 1 85 ? 16.307 -3.754 -1.346 1.00 82.75 85 PRO A C 1
ATOM 608 O O . PRO A 1 85 ? 17.473 -3.828 -0.956 1.00 82.75 85 PRO A O 1
ATOM 611 N N . GLY A 1 86 ? 15.386 -3.017 -0.727 1.00 82.88 86 GLY A N 1
ATOM 612 C CA . GLY A 1 86 ? 15.607 -2.462 0.608 1.00 82.88 86 GLY A CA 1
ATOM 613 C C . GLY A 1 86 ? 15.409 -3.523 1.690 1.00 82.88 86 GLY A C 1
ATOM 614 O O . GLY A 1 86 ? 14.731 -4.523 1.458 1.00 82.88 86 GLY A O 1
ATOM 615 N N . ASP A 1 87 ? 15.968 -3.277 2.872 1.00 86.06 87 ASP A N 1
ATOM 616 C CA . ASP A 1 87 ? 15.820 -4.165 4.025 1.00 86.06 87 ASP A CA 1
ATOM 617 C C . ASP A 1 87 ? 14.449 -4.007 4.703 1.00 86.06 87 ASP A C 1
ATOM 619 O O . ASP A 1 87 ? 13.867 -2.917 4.755 1.00 86.06 87 ASP A O 1
ATOM 623 N N . LEU A 1 88 ? 13.944 -5.103 5.269 1.00 84.00 88 LEU A N 1
ATOM 624 C CA . LEU A 1 88 ? 12.783 -5.085 6.157 1.00 84.00 88 LEU A CA 1
ATOM 625 C C . LEU A 1 88 ? 13.212 -4.652 7.563 1.00 84.00 88 LEU A C 1
ATOM 627 O O . LEU A 1 88 ? 14.217 -5.132 8.090 1.00 84.00 88 LEU A O 1
ATOM 631 N N . LEU A 1 89 ? 12.437 -3.771 8.201 1.00 77.31 89 LEU A N 1
ATOM 632 C CA . LEU A 1 89 ? 12.667 -3.432 9.604 1.00 77.31 89 LEU A CA 1
ATOM 633 C C . LEU A 1 89 ? 12.055 -4.479 10.536 1.00 77.31 89 LEU A C 1
ATOM 635 O O . LEU A 1 89 ? 10.876 -4.809 10.423 1.00 77.31 89 LEU A O 1
ATOM 639 N N . GLN A 1 90 ? 12.846 -4.932 11.510 1.00 66.56 90 GLN A N 1
ATOM 640 C CA . GLN A 1 90 ? 12.374 -5.783 12.600 1.00 66.56 90 GLN A CA 1
ATOM 641 C C . GLN A 1 90 ? 11.916 -4.939 13.805 1.00 66.56 90 GLN A C 1
ATOM 643 O O . GLN A 1 90 ? 12.526 -3.904 14.099 1.00 66.56 90 GLN A O 1
ATOM 648 N N . PRO A 1 91 ? 10.873 -5.363 14.546 1.00 64.19 91 PRO A N 1
ATOM 649 C CA . PRO A 1 91 ? 10.488 -4.706 15.790 1.00 64.19 91 PRO A CA 1
ATOM 650 C C . PRO A 1 91 ? 11.641 -4.756 16.801 1.00 64.19 91 PRO A C 1
ATOM 652 O O . PRO A 1 91 ? 12.132 -5.825 17.139 1.00 64.19 91 PRO A O 1
ATOM 655 N N . ALA A 1 92 ? 12.049 -3.608 17.344 1.00 60.97 92 ALA A N 1
ATOM 656 C CA . ALA A 1 92 ? 13.220 -3.508 18.223 1.00 60.97 92 ALA A CA 1
ATOM 657 C C . ALA A 1 92 ? 13.062 -4.162 19.618 1.00 60.97 92 ALA A C 1
ATOM 659 O O . ALA A 1 92 ? 13.968 -4.053 20.442 1.00 60.97 92 ALA A O 1
ATOM 660 N N . ASN A 1 93 ? 11.923 -4.798 19.932 1.00 63.78 93 ASN A N 1
ATOM 661 C CA . ASN A 1 93 ? 11.670 -5.379 21.254 1.00 63.78 93 ASN A CA 1
ATOM 662 C C . ASN A 1 93 ? 12.006 -6.886 21.287 1.00 63.78 93 ASN A C 1
ATOM 664 O O . ASN A 1 93 ? 11.297 -7.664 20.642 1.00 63.78 93 ASN A O 1
ATOM 668 N N . PRO A 1 94 ? 12.989 -7.321 22.104 1.00 59.56 94 PRO A N 1
ATOM 669 C CA . PRO A 1 94 ? 13.383 -8.723 22.244 1.00 59.56 94 PRO A CA 1
ATOM 670 C C . PRO A 1 94 ? 12.241 -9.691 22.568 1.00 59.56 94 PRO A C 1
ATOM 672 O O . PRO A 1 94 ? 12.277 -10.821 22.100 1.00 59.56 94 PRO A O 1
ATOM 675 N N . ALA A 1 95 ? 11.214 -9.275 23.318 1.00 62.94 95 ALA A N 1
ATOM 676 C CA . ALA A 1 95 ? 10.091 -10.154 23.664 1.00 62.94 95 ALA A CA 1
ATOM 677 C C . ALA A 1 95 ? 9.211 -10.492 22.445 1.00 62.94 95 ALA A C 1
ATOM 679 O O . ALA A 1 95 ? 8.753 -11.623 22.306 1.00 62.94 95 ALA A O 1
ATOM 680 N N . ILE A 1 96 ? 9.028 -9.535 21.528 1.00 59.59 96 ILE A N 1
ATOM 681 C CA . ILE A 1 96 ? 8.289 -9.750 20.273 1.00 59.59 96 ILE A CA 1
ATOM 682 C C . ILE A 1 96 ? 9.144 -10.551 19.294 1.00 59.59 96 ILE A C 1
ATOM 684 O O . ILE A 1 96 ? 8.633 -11.440 18.622 1.00 59.59 96 ILE A O 1
ATOM 688 N N . LEU A 1 97 ? 10.454 -10.291 19.261 1.00 57.78 97 LEU A N 1
ATOM 689 C CA . LEU A 1 97 ? 11.393 -11.099 18.484 1.00 57.78 97 LEU A CA 1
ATOM 690 C C . LEU A 1 97 ? 11.418 -12.554 18.973 1.00 57.78 97 LEU A C 1
ATOM 692 O O . LEU A 1 97 ? 11.461 -13.465 18.156 1.00 57.78 97 LEU A O 1
ATOM 696 N N . GLN A 1 98 ? 11.333 -12.786 20.285 1.00 57.56 98 GLN A N 1
ATOM 697 C CA . GLN A 1 98 ? 11.313 -14.125 20.873 1.00 57.56 98 GLN A CA 1
ATOM 698 C C . GLN A 1 98 ? 9.992 -14.855 20.589 1.00 57.56 98 GLN A C 1
ATOM 700 O O . GLN A 1 98 ? 10.029 -16.015 20.188 1.00 57.56 98 GLN A O 1
ATOM 705 N N . ALA A 1 99 ? 8.845 -14.174 20.686 1.00 60.22 99 ALA A N 1
ATOM 706 C CA . ALA A 1 99 ? 7.557 -14.735 20.269 1.00 60.22 99 ALA A CA 1
ATOM 707 C C . ALA A 1 99 ? 7.520 -15.054 18.759 1.00 60.22 99 ALA A C 1
ATOM 709 O O . ALA A 1 99 ? 7.084 -16.136 18.365 1.00 60.22 99 ALA A O 1
ATOM 710 N N . ALA A 1 100 ? 8.052 -14.162 17.915 1.00 56.22 100 ALA A N 1
ATOM 711 C CA . ALA A 1 100 ? 8.181 -14.390 16.476 1.00 56.22 100 ALA A CA 1
ATOM 712 C C . ALA A 1 100 ? 9.146 -15.548 16.144 1.00 56.22 100 ALA A C 1
ATOM 714 O O . ALA A 1 100 ? 8.882 -16.319 15.216 1.00 56.22 100 ALA A O 1
ATOM 715 N N . ALA A 1 101 ? 10.229 -15.715 16.915 1.00 56.91 101 ALA A N 1
ATOM 716 C CA . ALA A 1 101 ? 11.158 -16.843 16.806 1.00 56.91 101 ALA A CA 1
ATOM 717 C C . ALA A 1 101 ? 10.472 -18.180 17.117 1.00 56.91 101 ALA A C 1
ATOM 719 O O . ALA A 1 101 ? 10.630 -19.152 16.380 1.00 56.91 101 ALA A O 1
ATOM 720 N N . SER A 1 102 ? 9.685 -18.227 18.197 1.00 56.75 102 SER A N 1
ATOM 721 C CA . SER A 1 102 ? 8.967 -19.433 18.627 1.00 56.75 102 SER A CA 1
ATOM 722 C C . SER A 1 102 ? 7.858 -19.851 17.656 1.00 56.75 102 SER A C 1
ATOM 724 O O . SER A 1 102 ? 7.536 -21.033 17.582 1.00 56.75 102 SER A O 1
ATOM 726 N N . ALA A 1 103 ? 7.306 -18.906 16.888 1.00 56.75 103 ALA A N 1
ATOM 727 C CA . ALA A 1 103 ? 6.279 -19.154 15.875 1.00 56.75 103 ALA A CA 1
ATOM 728 C C . ALA A 1 103 ? 6.835 -19.633 14.513 1.00 56.75 103 ALA A C 1
ATOM 730 O O . ALA A 1 103 ? 6.069 -19.782 13.562 1.00 56.75 103 ALA A O 1
ATOM 731 N N . GLY A 1 104 ? 8.149 -19.873 14.391 1.00 48.50 104 GLY A N 1
ATOM 732 C CA . GLY A 1 104 ? 8.763 -20.388 13.158 1.00 48.50 104 GLY A CA 1
ATOM 733 C C . GLY A 1 104 ? 8.797 -19.379 12.007 1.00 48.50 104 GLY A C 1
ATOM 734 O O . GLY A 1 104 ? 8.868 -19.764 10.842 1.00 48.50 104 GLY A O 1
ATOM 735 N N . SER A 1 105 ? 8.721 -18.085 12.320 1.00 49.66 105 SER A N 1
ATOM 736 C CA . SER A 1 105 ? 8.756 -17.039 11.305 1.00 49.66 105 SER A CA 1
ATOM 737 C C . SER A 1 105 ? 10.163 -16.889 10.698 1.00 49.66 105 SER A C 1
ATOM 739 O O . SER A 1 105 ? 11.175 -17.029 11.390 1.00 49.66 105 SER A O 1
ATOM 741 N N . LEU A 1 106 ? 10.240 -16.573 9.397 1.00 46.88 106 LEU A N 1
ATOM 742 C CA . LEU A 1 106 ? 11.499 -16.373 8.650 1.00 46.88 106 LEU A CA 1
ATOM 743 C C . LEU A 1 106 ? 12.403 -15.264 9.235 1.00 46.88 106 LEU A C 1
ATOM 745 O O . LEU A 1 106 ? 13.572 -15.161 8.868 1.00 46.88 106 LEU A O 1
ATOM 749 N N . PHE A 1 107 ? 11.899 -14.476 10.189 1.00 48.72 107 PHE A N 1
ATOM 750 C CA . PHE A 1 107 ? 12.622 -13.410 10.882 1.00 48.72 107 PHE A CA 1
ATOM 751 C C . PHE A 1 107 ? 13.843 -13.882 11.689 1.00 48.72 107 PHE A C 1
ATOM 753 O O . PHE A 1 107 ? 14.675 -13.054 12.061 1.00 48.72 107 PHE A O 1
ATOM 760 N N . VAL A 1 108 ? 13.977 -15.189 11.951 1.00 46.88 108 VAL A N 1
ATOM 761 C CA . VAL A 1 108 ? 15.043 -15.768 12.797 1.00 46.88 108 VAL A CA 1
ATOM 762 C C . VAL A 1 108 ? 15.811 -16.873 12.069 1.00 46.88 108 VAL A C 1
ATOM 764 O O . VAL A 1 108 ? 16.328 -17.805 12.677 1.00 46.88 108 VAL A O 1
ATOM 767 N N . ALA A 1 109 ? 15.938 -16.789 10.743 1.00 44.09 109 ALA A N 1
ATOM 768 C CA . ALA A 1 109 ? 16.649 -17.820 9.986 1.00 44.09 109 ALA A CA 1
ATOM 769 C C . ALA A 1 109 ? 18.160 -17.934 10.311 1.00 44.09 109 ALA A C 1
ATOM 771 O O . ALA A 1 109 ? 18.791 -18.853 9.802 1.00 44.09 109 ALA A O 1
ATOM 772 N N . HIS A 1 110 ? 18.755 -17.071 11.152 1.00 46.19 110 HIS A N 1
ATOM 773 C CA . HIS A 1 110 ? 20.188 -17.088 11.507 1.00 46.19 110 HIS A CA 1
ATOM 774 C C . HIS A 1 110 ? 20.481 -16.728 12.985 1.00 46.19 110 HIS A C 1
ATOM 776 O O . HIS A 1 110 ? 21.440 -16.015 13.276 1.00 46.19 110 HIS A O 1
ATOM 782 N N . CYS A 1 111 ? 19.703 -17.223 13.954 1.00 43.78 111 CYS A N 1
ATOM 783 C CA . CYS A 1 111 ? 20.232 -17.313 15.324 1.00 43.78 111 CYS A CA 1
ATOM 784 C C . CYS A 1 111 ? 21.001 -18.635 15.464 1.00 43.78 111 CYS A C 1
ATOM 786 O O . CYS A 1 111 ? 20.350 -19.679 15.520 1.00 43.78 111 CYS A O 1
ATOM 788 N N . PRO A 1 112 ? 22.350 -18.643 15.521 1.00 47.31 112 PRO A N 1
ATOM 789 C CA . PRO A 1 112 ? 23.071 -19.848 15.898 1.00 47.31 112 PRO A CA 1
ATOM 790 C C . PRO A 1 112 ? 22.625 -20.223 17.310 1.00 47.31 112 PRO A C 1
ATOM 792 O O . PRO A 1 112 ? 22.823 -19.458 18.259 1.00 47.31 112 PRO A O 1
ATOM 795 N N . MET A 1 113 ? 21.967 -21.375 17.436 1.00 47.44 113 MET A N 1
ATOM 796 C CA . MET A 1 113 ? 21.729 -21.975 18.739 1.00 47.44 113 MET A CA 1
ATOM 797 C C . MET A 1 113 ? 23.106 -22.188 19.365 1.00 47.44 113 MET A C 1
ATOM 799 O O . MET A 1 113 ? 23.985 -22.788 18.750 1.00 47.44 113 MET A O 1
ATOM 803 N N . LYS A 1 114 ? 23.332 -21.615 20.551 1.00 50.28 114 LYS A N 1
ATOM 804 C CA . LYS A 1 114 ? 24.451 -22.060 21.375 1.00 50.28 114 LYS A CA 1
ATOM 805 C C . LYS A 1 114 ? 24.151 -23.510 21.713 1.00 50.28 114 LYS A C 1
ATOM 807 O O . LYS A 1 114 ? 23.120 -23.784 22.319 1.00 50.28 114 LYS A O 1
ATOM 812 N N . ASP A 1 115 ? 25.021 -24.401 21.263 1.00 43.91 115 ASP A N 1
ATOM 813 C CA . ASP A 1 115 ? 25.041 -25.773 21.736 1.00 43.91 115 ASP A CA 1
ATOM 814 C C . ASP A 1 115 ? 25.355 -25.722 23.234 1.00 43.91 115 ASP A C 1
ATOM 816 O O . ASP A 1 115 ? 26.472 -25.385 23.634 1.00 43.91 115 ASP A O 1
ATOM 820 N N . ASP A 1 116 ? 24.347 -25.989 24.058 1.00 45.12 116 ASP A N 1
ATOM 821 C CA . ASP A 1 116 ? 24.543 -26.236 25.480 1.00 45.12 116 ASP A CA 1
ATOM 822 C C . ASP A 1 116 ? 25.222 -27.612 25.627 1.00 45.12 116 ASP A C 1
ATOM 824 O O . ASP A 1 116 ? 24.610 -28.655 25.375 1.00 45.12 116 ASP A O 1
ATOM 828 N N . GLN A 1 117 ? 26.503 -27.598 26.013 1.00 38.22 117 GLN A N 1
ATOM 829 C CA . GLN A 1 117 ? 27.152 -28.683 26.758 1.00 38.22 117 GLN A CA 1
ATOM 830 C C . GLN A 1 117 ? 27.278 -28.290 28.225 1.00 38.22 117 GLN A C 1
ATOM 832 O O . GLN A 1 117 ? 27.667 -27.127 28.487 1.00 38.22 117 GLN A O 1
#

Secondary structure (DSSP, 8-state):
---S------SS------SS------SS------SS------SS------SSEEEEEETTEEEEEETTEEEEE-S---SSS---PPPPPPPS-HHHHHHHHHTT-GGGTT-------